Protein AF-A0A9E4F7A6-F1 (afdb_monomer)

Sequence (172 aa):
MARLGEVEEEFTRRSLTIAVLGPNLENLDDTGTLKRYQIRDALLDMGHRAFFPEHHIDSTAPDWIGQEQDLLRDDTVDLVIILHTENSWGAFGEISNFVSILDIQMKTAVLFPIEHYKPTQGMTGNIVQGYFVRMPYTYEQMEICQLVSECTQWAQQRQIGIWPELPPHFRF

Solvent-accessible surface area (backbone atoms only — not comparable to full-atom values): 10101 Å² total; per-residue (Å²): 133,84,52,74,66,59,54,51,58,58,69,72,62,76,60,45,31,31,40,47,48,42,46,64,72,88,44,68,90,37,71,53,25,53,45,53,52,51,48,40,51,53,38,44,77,73,56,29,46,57,47,51,63,74,81,80,47,59,82,84,45,99,55,33,69,58,54,50,52,53,58,54,55,34,86,72,46,51,34,34,41,35,44,49,51,99,85,30,65,65,37,52,53,50,46,61,60,48,65,70,39,66,76,39,25,58,31,29,34,40,38,33,50,46,91,73,66,55,93,82,71,76,83,66,86,81,74,86,74,100,30,70,48,50,38,69,36,51,75,70,49,59,71,69,44,57,66,55,60,55,51,52,53,53,43,56,39,44,77,73,74,39,80,73,77,70,56,77,87,45,69,126

Nearest PDB structures (foldseek):
  2f64-assembly1_B  TM=5.858E-01  e=3.111E-03  Trypanosoma brucei
  8gju-assembly2_H  TM=4.322E-01  e=8.894E-02  Homo sapiens
  7ce1-assembly1_B  TM=3.926E-01  e=4.492E-02  Agrobacterium tumefaciens A6
  8e98-assembly1_A  TM=4.112E-01  e=5.060E-01  Homo sapiens
  7yfh-assembly1_A  TM=3.712E-01  e=1.284E+00  Rattus norvegicus

Structure (mmCIF, N/CA/C/O backbone):
data_AF-A0A9E4F7A6-F1
#
_entry.id   AF-A0A9E4F7A6-F1
#
loop_
_atom_site.group_PDB
_atom_site.id
_atom_site.type_symbol
_atom_site.label_atom_id
_atom_site.label_alt_id
_atom_site.label_comp_id
_atom_site.label_asym_id
_atom_site.label_entity_id
_atom_site.label_seq_id
_atom_site.pdbx_PDB_ins_code
_atom_site.Cartn_x
_atom_site.Cartn_y
_atom_site.Cartn_z
_atom_site.occupancy
_atom_site.B_iso_or_equiv
_atom_site.auth_seq_id
_atom_site.auth_comp_id
_atom_site.auth_asym_id
_atom_site.auth_atom_id
_atom_site.pdbx_PDB_model_num
ATOM 1 N N . MET A 1 1 ? -20.780 1.141 31.947 1.00 42.66 1 MET A N 1
ATOM 2 C CA . MET A 1 1 ? -19.306 1.175 32.008 1.00 42.66 1 MET A CA 1
ATOM 3 C C . MET A 1 1 ? -18.817 -0.055 31.271 1.00 42.66 1 MET A C 1
ATOM 5 O O . MET A 1 1 ? -18.858 -1.130 31.855 1.00 42.66 1 MET A O 1
ATOM 9 N N . ALA A 1 2 ? -18.489 0.086 29.984 1.00 43.47 2 ALA A N 1
ATOM 10 C CA . ALA A 1 2 ? -17.833 -0.988 29.241 1.00 43.47 2 ALA A CA 1
ATOM 11 C C . ALA A 1 2 ? -16.474 -1.260 29.900 1.00 43.47 2 ALA A C 1
ATOM 13 O O . ALA A 1 2 ? -15.803 -0.319 30.342 1.00 43.47 2 ALA A O 1
ATOM 14 N N . ARG A 1 3 ? -16.123 -2.535 30.078 1.00 50.59 3 ARG A N 1
ATOM 15 C CA . ARG A 1 3 ? -14.848 -2.912 30.706 1.00 50.59 3 ARG A CA 1
ATOM 16 C C . ARG A 1 3 ? -13.726 -2.588 29.720 1.00 50.59 3 ARG A C 1
ATOM 18 O O . ARG A 1 3 ? -13.903 -2.785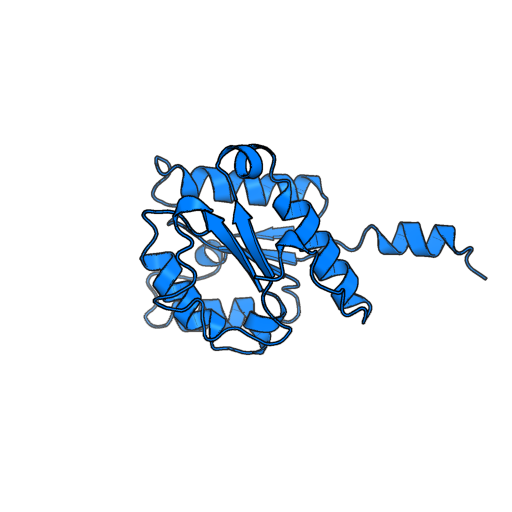 28.527 1.00 50.59 3 ARG A O 1
ATOM 25 N N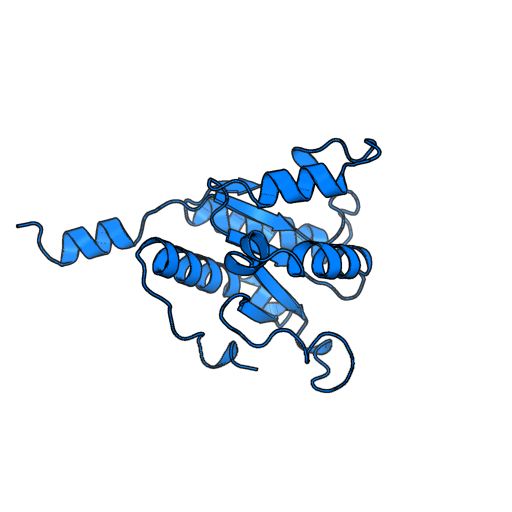 . LEU A 1 4 ? -12.573 -2.132 30.211 1.00 47.19 4 LEU A N 1
ATOM 26 C CA . LEU A 1 4 ? -11.394 -1.803 29.389 1.00 47.19 4 LEU A CA 1
ATOM 27 C C . LE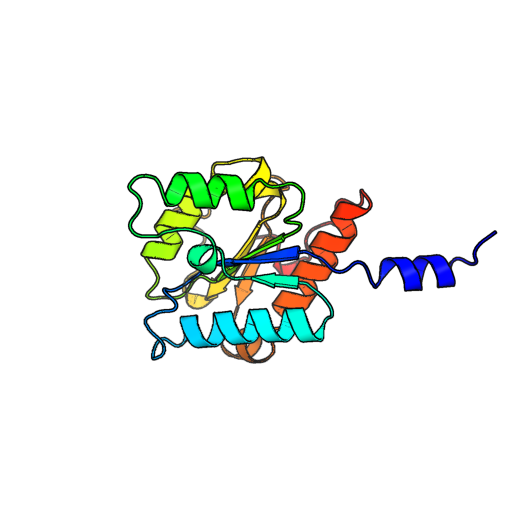U A 1 4 ? -11.042 -2.878 28.334 1.00 47.19 4 LEU A C 1
ATOM 29 O O . LEU A 1 4 ? -10.583 -2.520 27.259 1.00 47.19 4 LEU A O 1
ATOM 33 N N . GLY A 1 5 ? -11.337 -4.158 28.596 1.00 44.75 5 GLY A N 1
ATOM 34 C CA . GLY A 1 5 ? -11.139 -5.249 27.631 1.00 44.75 5 GLY A CA 1
ATOM 35 C C . GLY A 1 5 ? -12.125 -5.291 26.451 1.00 44.75 5 GLY A C 1
ATOM 36 O O . GLY A 1 5 ? -11.743 -5.724 25.374 1.00 44.75 5 GLY A O 1
ATOM 37 N N . GLU A 1 6 ? -13.364 -4.806 26.604 1.00 42.44 6 GLU A N 1
ATOM 38 C CA . GLU A 1 6 ? -14.330 -4.701 25.487 1.00 42.44 6 GLU A CA 1
ATOM 39 C C . GLU A 1 6 ? -13.933 -3.568 24.538 1.00 42.44 6 GLU A C 1
ATOM 41 O O . GLU A 1 6 ? -14.079 -3.668 23.325 1.00 42.44 6 GLU A O 1
ATOM 46 N N . VAL A 1 7 ? -13.367 -2.508 25.111 1.00 46.94 7 VAL A N 1
ATOM 47 C CA . VAL A 1 7 ? -12.814 -1.381 24.374 1.00 46.94 7 VAL A CA 1
ATOM 48 C C . VAL A 1 7 ? -11.557 -1.822 23.607 1.00 46.94 7 VAL A C 1
ATOM 50 O O . VAL A 1 7 ? -11.444 -1.487 22.437 1.00 46.94 7 VAL A O 1
ATOM 53 N N . GLU A 1 8 ? -10.668 -2.641 24.188 1.00 42.28 8 GLU A N 1
ATOM 54 C CA . GLU A 1 8 ? -9.522 -3.251 23.477 1.00 42.28 8 GLU A CA 1
ATOM 55 C C . GLU A 1 8 ? -9.933 -4.230 22.356 1.00 42.28 8 GLU A C 1
ATOM 57 O O . GLU A 1 8 ? -9.361 -4.184 21.266 1.00 42.28 8 GLU A O 1
ATOM 62 N N . GLU A 1 9 ? -10.950 -5.078 22.553 1.00 41.69 9 GLU A N 1
ATOM 63 C CA . GLU A 1 9 ? -11.454 -5.975 21.493 1.00 41.69 9 GLU A CA 1
ATOM 64 C C . GLU A 1 9 ? -12.139 -5.216 20.342 1.00 41.69 9 GLU A C 1
ATOM 66 O O . GLU A 1 9 ? -11.976 -5.584 19.175 1.00 41.69 9 GLU A O 1
ATOM 71 N N . GLU A 1 10 ? -12.851 -4.127 20.638 1.00 41.22 10 GLU A N 1
ATOM 72 C CA . GLU A 1 10 ? -13.437 -3.231 19.634 1.00 41.22 10 GLU A CA 1
ATOM 73 C C . GLU A 1 10 ? -12.358 -2.359 18.950 1.00 41.22 10 GLU A C 1
ATOM 75 O O . GLU A 1 10 ? -12.439 -2.098 17.745 1.00 41.22 10 GLU A O 1
ATOM 80 N N . PHE A 1 11 ? -11.281 -2.010 19.671 1.00 46.75 11 PHE A N 1
ATOM 81 C CA . PHE A 1 11 ? -10.078 -1.338 19.153 1.00 46.75 11 PHE A CA 1
ATOM 82 C C . PHE A 1 11 ? -9.296 -2.195 18.143 1.00 46.75 11 PHE A C 1
ATOM 84 O O . PHE A 1 11 ? -8.622 -1.639 17.278 1.00 46.75 11 PHE A O 1
ATOM 91 N N . THR A 1 12 ? -9.403 -3.527 18.208 1.00 49.91 12 THR A N 1
ATOM 92 C CA . THR A 1 12 ? -8.604 -4.457 17.382 1.00 49.91 12 THR A CA 1
ATOM 93 C C . THR A 1 12 ? -9.250 -4.774 16.017 1.00 49.91 12 THR A C 1
ATOM 95 O O . THR A 1 12 ? -8.637 -5.429 15.178 1.00 49.91 12 THR A O 1
ATOM 98 N N . ARG A 1 13 ? -10.486 -4.327 15.738 1.00 54.19 13 ARG A N 1
ATOM 99 C CA . ARG A 1 13 ? -11.286 -4.837 14.599 1.00 54.19 13 ARG A CA 1
ATOM 100 C C . ARG A 1 13 ? -11.926 -3.793 13.687 1.00 54.19 13 ARG A C 1
ATOM 102 O O . ARG A 1 13 ? -12.858 -4.119 12.949 1.00 54.19 13 ARG A O 1
ATOM 109 N N . ARG A 1 14 ? -11.438 -2.551 13.653 1.00 69.56 14 ARG A N 1
ATOM 110 C CA . ARG A 1 14 ? -11.829 -1.674 12.539 1.00 69.56 14 ARG A CA 1
ATOM 111 C C . ARG A 1 14 ? -11.164 -2.161 11.256 1.00 69.56 14 ARG A C 1
ATOM 113 O O . ARG A 1 14 ? -9.942 -2.112 11.113 1.00 69.56 14 ARG A O 1
ATOM 120 N N . SER A 1 15 ? -11.996 -2.671 10.348 1.00 85.75 15 SER A N 1
ATOM 121 C CA . SER A 1 15 ? -11.617 -2.922 8.960 1.00 85.75 15 SER A CA 1
ATOM 122 C C . SER A 1 15 ? -11.192 -1.598 8.342 1.00 85.75 15 SER A C 1
ATOM 124 O O . SER A 1 15 ? -12.004 -0.680 8.266 1.00 85.75 15 SER A O 1
ATOM 126 N N . LEU A 1 16 ? -9.950 -1.528 7.879 1.00 90.06 16 LEU A N 1
ATOM 127 C CA . LEU A 1 16 ? -9.454 -0.424 7.071 1.00 90.06 16 LEU A CA 1
ATOM 128 C C . LEU A 1 16 ? -9.851 -0.641 5.608 1.00 90.06 16 LEU A C 1
ATOM 130 O O . LEU A 1 16 ? -9.992 -1.789 5.175 1.00 90.06 16 LEU A O 1
ATOM 134 N N . THR A 1 17 ? -9.980 0.434 4.842 1.00 92.44 17 THR A N 1
ATOM 135 C CA . THR A 1 17 ? -9.968 0.391 3.377 1.00 92.44 17 THR A CA 1
ATOM 136 C C . THR A 1 17 ? -8.599 0.827 2.880 1.00 92.44 17 THR A C 1
ATOM 138 O O . THR A 1 17 ? -8.139 1.928 3.179 1.00 92.44 17 THR A O 1
ATOM 141 N N . ILE A 1 18 ? -7.937 -0.057 2.139 1.00 92.81 18 ILE A N 1
ATOM 142 C CA . ILE A 1 18 ? -6.514 0.044 1.845 1.00 92.81 18 ILE A CA 1
ATOM 143 C C . ILE A 1 18 ? -6.291 -0.000 0.337 1.00 92.81 18 ILE A C 1
ATOM 145 O O . ILE A 1 18 ? -6.651 -0.974 -0.328 1.00 92.81 18 ILE A O 1
ATOM 149 N N . ALA A 1 19 ? -5.659 1.043 -0.190 1.00 91.62 19 ALA A N 1
ATOM 150 C CA . ALA A 1 19 ? -5.166 1.061 -1.558 1.00 91.62 19 ALA A CA 1
ATOM 151 C C . ALA A 1 19 ? -3.768 0.433 -1.607 1.00 91.62 19 ALA A C 1
ATOM 153 O O . ALA A 1 19 ? -2.901 0.788 -0.808 1.00 91.62 19 ALA A O 1
ATOM 154 N N . VAL A 1 20 ? -3.533 -0.484 -2.545 1.00 90.81 20 VAL A N 1
ATOM 155 C CA . VAL A 1 20 ? -2.227 -1.122 -2.752 1.00 90.81 20 VAL A CA 1
ATOM 156 C C . VAL A 1 20 ? -1.679 -0.696 -4.111 1.00 90.81 20 VAL A C 1
ATOM 158 O O . VAL A 1 20 ? -2.235 -1.072 -5.137 1.00 90.81 20 VAL A O 1
ATOM 161 N N . LEU A 1 21 ? -0.575 0.048 -4.133 1.00 86.69 21 LEU A N 1
ATOM 162 C CA . LEU A 1 21 ? 0.114 0.514 -5.343 1.00 86.69 21 LEU A CA 1
ATOM 163 C C . LEU A 1 21 ? 1.462 -0.195 -5.515 1.00 86.69 21 LEU A C 1
ATOM 165 O O . LEU A 1 21 ? 2.002 -0.770 -4.566 1.00 86.69 21 LEU A O 1
ATOM 169 N N . GLY A 1 22 ? 2.021 -0.148 -6.724 1.00 81.50 22 GLY A N 1
ATOM 170 C CA . GLY A 1 22 ? 3.339 -0.699 -7.026 1.00 81.50 22 GLY A CA 1
ATOM 171 C C . GLY A 1 22 ? 3.494 -1.101 -8.499 1.00 81.50 22 GLY A C 1
ATOM 172 O O . GLY A 1 22 ? 2.855 -0.509 -9.360 1.00 81.50 22 GLY A O 1
ATOM 173 N N . PRO A 1 23 ? 4.332 -2.108 -8.814 1.00 76.44 23 PRO A N 1
ATOM 174 C CA . PRO A 1 23 ? 4.599 -2.542 -10.190 1.00 76.44 23 PRO A CA 1
ATOM 175 C C . PRO A 1 23 ? 3.341 -2.916 -10.981 1.00 76.44 23 PRO A C 1
ATOM 177 O O . PRO A 1 23 ? 2.383 -3.424 -10.399 1.00 76.44 23 PRO A O 1
ATOM 180 N N . ASN A 1 24 ? 3.367 -2.695 -12.302 1.00 74.06 24 ASN A N 1
ATOM 181 C CA . ASN A 1 24 ? 2.230 -2.923 -13.201 1.00 74.06 24 ASN A CA 1
ATOM 182 C C . ASN A 1 24 ? 1.683 -4.360 -13.087 1.00 74.06 24 ASN A C 1
ATOM 184 O O . ASN A 1 24 ? 2.401 -5.323 -13.361 1.00 74.06 24 ASN A O 1
ATOM 188 N N . LEU A 1 25 ? 0.388 -4.481 -12.769 1.00 73.75 25 LEU A N 1
ATOM 189 C CA . LEU A 1 25 ? -0.319 -5.756 -12.611 1.00 73.75 25 LEU A CA 1
ATOM 190 C C . LEU A 1 25 ? -0.369 -6.611 -13.883 1.00 73.75 25 LEU A C 1
ATOM 192 O O . LEU A 1 25 ? -0.547 -7.824 -13.785 1.00 73.75 25 LEU A O 1
ATOM 196 N N . GLU A 1 26 ? -0.215 -6.010 -15.063 1.00 74.19 26 GLU A N 1
ATOM 197 C CA . GLU A 1 26 ? -0.211 -6.727 -16.342 1.00 74.19 26 GLU A CA 1
ATOM 198 C C . GLU A 1 26 ? 1.050 -7.580 -16.535 1.00 74.19 26 GLU A C 1
ATOM 200 O O . GLU A 1 26 ? 1.041 -8.536 -17.312 1.00 74.19 26 GLU A O 1
ATOM 205 N N . ASN A 1 27 ? 2.132 -7.277 -15.810 1.00 73.19 27 ASN A N 1
ATOM 206 C CA . ASN A 1 27 ? 3.358 -8.062 -15.843 1.00 73.19 27 ASN A CA 1
ATOM 207 C C . ASN A 1 27 ? 3.363 -9.092 -14.704 1.00 73.19 27 ASN A C 1
ATOM 209 O O . ASN A 1 27 ? 3.974 -8.883 -13.657 1.00 73.19 27 ASN A O 1
ATOM 213 N N . LEU A 1 28 ? 2.642 -10.200 -14.900 1.00 64.69 28 LEU A N 1
ATOM 214 C CA . LEU A 1 28 ? 2.476 -11.258 -13.891 1.00 64.69 28 LEU A CA 1
ATOM 215 C C . LEU A 1 28 ? 3.762 -12.047 -13.593 1.00 64.69 28 LEU A C 1
ATOM 217 O O . LEU A 1 28 ? 3.853 -12.669 -12.536 1.00 64.69 28 LEU A O 1
ATOM 221 N N . ASP A 1 29 ? 4.747 -11.999 -14.493 1.00 65.56 29 ASP A N 1
ATOM 222 C CA . ASP A 1 29 ? 6.060 -12.630 -14.304 1.00 65.56 29 ASP A CA 1
ATOM 223 C C . ASP A 1 29 ? 7.004 -11.770 -13.440 1.00 65.56 29 ASP A C 1
ATOM 225 O O . ASP A 1 29 ? 8.107 -12.197 -13.094 1.00 65.56 29 ASP A O 1
ATOM 229 N N . ASP A 1 30 ? 6.582 -10.556 -13.072 1.00 74.94 30 ASP A N 1
ATOM 230 C CA . ASP A 1 30 ? 7.324 -9.689 -12.168 1.00 74.94 30 ASP A CA 1
ATOM 231 C C . ASP A 1 30 ? 7.105 -10.101 -10.705 1.00 74.94 30 ASP A C 1
ATOM 233 O O . ASP A 1 30 ? 5.981 -10.145 -10.191 1.00 74.94 30 ASP A O 1
ATOM 237 N N . THR A 1 31 ? 8.207 -10.349 -9.993 1.00 76.69 31 THR A N 1
ATOM 238 C CA . THR A 1 31 ? 8.203 -10.656 -8.555 1.00 76.69 31 THR A CA 1
ATOM 239 C C . THR A 1 31 ? 7.447 -9.592 -7.755 1.00 76.69 31 THR A C 1
ATOM 241 O O . THR A 1 31 ? 6.782 -9.913 -6.773 1.00 76.69 31 THR A O 1
ATOM 244 N N . GLY A 1 32 ? 7.500 -8.328 -8.177 1.00 76.81 32 GLY A N 1
ATOM 245 C CA . GLY A 1 32 ? 6.779 -7.232 -7.547 1.00 76.81 32 GLY A CA 1
ATOM 246 C C . GLY A 1 32 ? 5.262 -7.330 -7.675 1.00 76.81 32 GLY A C 1
ATOM 247 O O . GLY A 1 32 ? 4.553 -7.132 -6.687 1.00 76.81 32 GLY A O 1
ATOM 248 N N . THR A 1 33 ? 4.756 -7.707 -8.848 1.00 81.94 33 THR A N 1
ATOM 249 C CA . THR A 1 33 ? 3.325 -7.959 -9.076 1.00 81.94 33 THR A CA 1
ATOM 250 C C . THR A 1 33 ? 2.802 -9.071 -8.173 1.00 81.94 33 THR A C 1
ATOM 252 O O . THR A 1 33 ? 1.814 -8.877 -7.460 1.00 81.94 33 THR A O 1
ATOM 255 N N . LEU A 1 34 ? 3.498 -10.213 -8.118 1.00 82.50 34 LEU A N 1
ATOM 256 C CA . LEU A 1 34 ? 3.141 -11.319 -7.220 1.00 82.50 34 LEU A CA 1
ATOM 257 C C . LEU A 1 34 ? 3.090 -10.863 -5.756 1.00 82.50 34 LEU A C 1
ATOM 259 O O . LEU A 1 34 ? 2.182 -11.233 -5.010 1.00 82.50 34 LEU A O 1
ATOM 263 N N . LYS A 1 35 ? 4.029 -10.004 -5.352 1.00 82.06 35 LYS A N 1
ATOM 264 C CA . LYS A 1 35 ? 4.079 -9.446 -4.000 1.00 82.06 35 LYS A CA 1
ATOM 265 C C . LYS A 1 35 ? 2.927 -8.490 -3.695 1.00 82.06 35 LYS A C 1
ATOM 267 O O . LYS A 1 35 ? 2.401 -8.541 -2.586 1.00 82.06 35 LYS A O 1
ATOM 272 N N . ARG A 1 36 ? 2.472 -7.673 -4.653 1.00 86.62 36 ARG A N 1
ATOM 273 C CA . ARG A 1 36 ? 1.261 -6.843 -4.477 1.00 86.62 36 ARG A CA 1
ATOM 274 C C . ARG A 1 36 ? 0.027 -7.699 -4.200 1.00 86.62 36 ARG A C 1
ATOM 276 O O . ARG A 1 36 ? -0.749 -7.369 -3.305 1.00 86.62 36 ARG A O 1
ATOM 283 N N . TYR A 1 37 ? -0.131 -8.808 -4.925 1.00 87.44 37 TYR A N 1
ATOM 284 C CA . TYR A 1 37 ? -1.215 -9.761 -4.681 1.00 87.44 37 TYR A CA 1
ATOM 285 C C . TYR A 1 37 ? -1.113 -10.407 -3.294 1.00 87.44 37 TYR A C 1
ATOM 287 O O . TYR A 1 37 ? -2.108 -10.430 -2.576 1.00 87.44 37 TYR A O 1
ATOM 295 N N . GLN A 1 38 ? 0.083 -10.830 -2.873 1.00 87.19 38 GLN A N 1
ATOM 296 C CA . GLN A 1 38 ? 0.306 -11.370 -1.523 1.00 87.19 38 GLN A CA 1
ATOM 297 C C . GLN A 1 38 ? -0.042 -10.360 -0.419 1.00 87.19 38 GLN A C 1
ATOM 299 O O . GLN A 1 38 ? -0.703 -10.728 0.548 1.00 87.19 38 GLN A O 1
ATOM 304 N N . ILE A 1 39 ? 0.335 -9.085 -0.579 1.00 88.38 39 ILE A N 1
ATOM 305 C CA . ILE A 1 39 ? -0.040 -8.014 0.358 1.00 88.38 39 ILE A CA 1
ATOM 306 C C . ILE A 1 39 ? -1.560 -7.871 0.428 1.00 88.38 39 ILE A C 1
ATOM 308 O O . ILE A 1 39 ? -2.120 -7.843 1.522 1.00 88.38 39 ILE A O 1
ATOM 312 N N . ARG A 1 40 ? -2.235 -7.781 -0.725 1.00 91.19 40 ARG A N 1
ATOM 313 C CA . ARG A 1 40 ? -3.697 -7.671 -0.775 1.00 91.19 40 ARG A CA 1
ATOM 314 C C . ARG A 1 40 ? -4.351 -8.844 -0.048 1.00 91.19 40 ARG A C 1
ATOM 316 O O . ARG A 1 40 ? -5.242 -8.623 0.762 1.00 91.19 40 ARG A O 1
ATOM 323 N N . ASP A 1 41 ? -3.912 -10.065 -0.325 1.00 90.19 41 ASP A N 1
ATOM 324 C CA . ASP A 1 41 ? -4.508 -11.266 0.259 1.00 90.19 41 ASP A CA 1
ATOM 325 C C . ASP A 1 41 ? -4.275 -11.321 1.774 1.00 90.19 41 ASP A C 1
ATOM 327 O O . ASP A 1 41 ? -5.221 -11.552 2.522 1.00 90.19 41 ASP A O 1
ATOM 331 N N . ALA A 1 42 ? -3.077 -10.959 2.243 1.00 89.25 42 ALA A N 1
ATOM 332 C CA . ALA A 1 42 ? -2.799 -10.818 3.670 1.00 89.25 42 ALA A CA 1
ATOM 333 C C . ALA A 1 42 ? -3.722 -9.782 4.339 1.00 89.25 42 ALA A C 1
ATOM 335 O O . ALA A 1 42 ? -4.252 -10.030 5.418 1.00 89.25 42 ALA A O 1
ATOM 336 N N . LEU A 1 43 ? -3.974 -8.637 3.697 1.00 90.94 43 LEU A N 1
ATOM 337 C CA . LEU A 1 43 ? -4.904 -7.626 4.213 1.00 90.94 43 LEU A CA 1
ATOM 338 C C . LEU A 1 43 ? -6.345 -8.145 4.308 1.00 90.94 43 LEU A C 1
ATOM 340 O O . LEU A 1 43 ? -7.042 -7.838 5.278 1.00 90.94 43 LEU A O 1
ATOM 344 N N . LEU A 1 44 ? -6.789 -8.927 3.322 1.00 90.06 44 LEU A N 1
ATOM 345 C CA . LEU A 1 44 ? -8.109 -9.559 3.335 1.00 90.06 44 LEU A CA 1
ATOM 346 C C . LEU A 1 44 ? -8.213 -10.598 4.462 1.00 90.06 44 LEU A C 1
ATOM 348 O O . LEU A 1 44 ? -9.210 -10.601 5.186 1.00 90.06 44 LEU A O 1
ATOM 352 N N . ASP A 1 45 ? -7.174 -11.411 4.669 1.00 89.38 45 ASP A N 1
ATOM 353 C CA . ASP A 1 45 ? -7.096 -12.390 5.764 1.00 89.38 45 ASP A CA 1
ATOM 354 C C . ASP A 1 45 ? -7.119 -11.717 7.147 1.00 89.38 45 ASP A C 1
ATOM 356 O O . ASP A 1 45 ? -7.686 -12.250 8.104 1.00 89.38 45 ASP A O 1
ATOM 360 N N . MET A 1 46 ? -6.568 -10.504 7.250 1.00 87.12 46 MET A N 1
ATOM 361 C CA . MET A 1 46 ? -6.639 -9.657 8.447 1.00 87.12 46 MET A CA 1
ATOM 362 C C . MET A 1 46 ? -8.010 -8.977 8.641 1.00 87.12 46 MET A C 1
ATOM 364 O O . MET A 1 46 ? -8.229 -8.308 9.653 1.00 87.12 46 MET A O 1
ATOM 368 N N . GLY A 1 47 ? -8.951 -9.147 7.707 1.00 89.25 47 GLY A N 1
ATOM 369 C CA . GLY A 1 47 ? -10.297 -8.575 7.778 1.00 89.25 47 GLY A CA 1
ATOM 370 C C . GLY A 1 47 ? -10.387 -7.116 7.325 1.00 89.25 47 GLY A C 1
ATOM 371 O O . GLY A 1 47 ? -11.314 -6.411 7.728 1.00 89.25 47 GLY A O 1
ATOM 372 N N . HIS A 1 48 ? -9.436 -6.647 6.517 1.00 91.06 48 HIS A N 1
ATOM 373 C CA . HIS A 1 48 ? -9.476 -5.332 5.881 1.00 91.06 48 HIS A CA 1
ATOM 374 C C . HIS A 1 48 ? -10.066 -5.413 4.469 1.00 91.06 48 HIS A C 1
ATOM 376 O O . HIS A 1 48 ? -10.214 -6.484 3.885 1.00 91.06 48 HIS A O 1
ATOM 382 N N . ARG A 1 49 ? -10.396 -4.258 3.891 1.00 93.19 49 ARG A N 1
ATOM 383 C CA . ARG A 1 49 ? -10.690 -4.120 2.463 1.00 93.19 49 ARG A CA 1
ATOM 384 C C . ARG A 1 49 ? -9.413 -3.681 1.769 1.00 93.19 49 ARG A C 1
ATOM 386 O O . ARG A 1 49 ? -8.832 -2.678 2.165 1.00 93.19 49 ARG A O 1
ATOM 393 N N . ALA A 1 50 ? -8.995 -4.399 0.736 1.00 93.31 50 ALA A N 1
ATOM 394 C CA . ALA A 1 50 ? -7.809 -4.060 -0.040 1.00 93.31 50 ALA A CA 1
ATOM 395 C C . ALA A 1 50 ? -8.139 -4.039 -1.533 1.00 93.31 50 ALA A C 1
ATOM 397 O O . ALA A 1 50 ? -8.804 -4.950 -2.031 1.00 93.31 50 ALA A O 1
ATOM 398 N N . PHE A 1 51 ? -7.683 -3.009 -2.242 1.00 92.38 51 PHE A N 1
ATOM 399 C CA . PHE A 1 51 ? -7.937 -2.842 -3.671 1.00 92.38 51 PHE A CA 1
ATOM 400 C C . PHE A 1 51 ? -6.728 -2.249 -4.402 1.00 92.38 51 PHE A C 1
ATOM 402 O O . PHE A 1 51 ? -5.833 -1.666 -3.789 1.00 92.38 51 PHE A O 1
ATOM 409 N N . PHE A 1 52 ? -6.718 -2.410 -5.723 1.00 91.50 52 PHE A N 1
ATOM 410 C CA . PHE A 1 52 ? -5.722 -1.826 -6.618 1.00 91.50 52 PHE A CA 1
ATOM 411 C C . PHE A 1 52 ? -6.357 -0.625 -7.331 1.00 91.50 52 PHE A C 1
ATOM 413 O O . PHE A 1 52 ? -7.357 -0.836 -8.025 1.00 91.50 52 PHE A O 1
ATOM 420 N N . PRO A 1 53 ? -5.866 0.615 -7.144 1.00 86.62 53 PRO A N 1
ATOM 421 C CA . PRO A 1 53 ? -6.471 1.810 -7.739 1.00 86.62 53 PRO A CA 1
ATOM 422 C C . PRO A 1 53 ? -6.669 1.719 -9.254 1.00 86.62 53 PRO A C 1
ATOM 424 O O . PRO A 1 53 ? -7.723 2.109 -9.751 1.00 86.62 53 PRO A O 1
ATOM 427 N N . GLU A 1 54 ? -5.724 1.106 -9.971 1.00 82.88 54 GLU A N 1
ATOM 428 C CA . GLU A 1 54 ? -5.766 0.926 -11.426 1.00 82.88 54 GLU A CA 1
ATOM 429 C C . GLU A 1 54 ? -6.966 0.100 -11.924 1.00 82.88 54 GLU A C 1
ATOM 431 O O . GLU A 1 54 ? -7.333 0.189 -13.089 1.00 82.88 54 GLU A O 1
ATOM 436 N N . HIS A 1 55 ? -7.617 -0.685 -11.059 1.00 87.19 55 HIS A N 1
ATOM 437 C CA . HIS A 1 55 ? -8.841 -1.415 -11.411 1.00 87.19 55 HIS A CA 1
ATOM 438 C C . HIS A 1 55 ? -10.104 -0.541 -11.371 1.00 87.19 55 HIS A C 1
ATOM 440 O O . HIS A 1 55 ? -11.167 -0.976 -11.817 1.00 87.19 55 HIS A O 1
ATOM 446 N N . HIS A 1 56 ? -10.011 0.662 -10.804 1.00 82.56 56 HIS A N 1
ATOM 447 C CA . HIS A 1 56 ? -11.132 1.583 -10.600 1.00 82.56 56 HIS A CA 1
ATOM 448 C C . HIS A 1 56 ? -11.050 2.836 -11.476 1.00 82.56 56 HIS A C 1
ATOM 450 O O . HIS A 1 56 ? -11.984 3.637 -11.479 1.00 82.56 56 HIS A O 1
ATOM 456 N N . ILE A 1 57 ? -9.958 2.990 -12.221 1.00 83.06 57 ILE A N 1
ATOM 457 C CA . ILE A 1 57 ? -9.699 4.112 -13.120 1.00 83.06 57 ILE A CA 1
ATOM 458 C C . ILE A 1 57 ? -9.478 3.585 -14.535 1.00 83.06 57 ILE A C 1
ATOM 460 O O . ILE A 1 57 ? -8.944 2.497 -14.740 1.00 83.06 57 ILE A O 1
ATOM 464 N N . ASP A 1 58 ? -9.888 4.365 -15.528 1.00 80.19 58 ASP A N 1
ATOM 465 C CA . ASP A 1 58 ? -9.566 4.068 -16.920 1.00 80.19 58 ASP A CA 1
ATOM 466 C C . ASP A 1 58 ? -8.156 4.587 -17.220 1.00 80.19 58 ASP A C 1
ATOM 468 O O . ASP A 1 58 ? -7.954 5.787 -17.407 1.00 80.19 58 ASP A O 1
ATOM 472 N N . SER A 1 59 ? -7.175 3.684 -17.273 1.00 74.38 59 SER A N 1
ATOM 473 C CA . SER A 1 59 ? -5.775 4.023 -17.565 1.00 74.38 59 SER A CA 1
ATOM 474 C C . SER A 1 59 ? -5.557 4.575 -18.981 1.00 74.38 59 SER A C 1
ATOM 476 O O . SER A 1 59 ? -4.489 5.112 -19.277 1.00 74.38 59 SER A O 1
ATOM 478 N N . THR A 1 60 ? -6.563 4.492 -19.861 1.00 79.62 60 THR A N 1
ATOM 479 C CA . THR A 1 60 ? -6.539 5.110 -21.195 1.00 79.62 60 THR A CA 1
ATOM 480 C C . THR A 1 60 ? -7.058 6.551 -21.196 1.00 79.62 60 THR A C 1
ATOM 482 O O . THR A 1 60 ? -6.883 7.271 -22.185 1.00 79.62 60 THR A O 1
ATOM 485 N N . ALA A 1 61 ? -7.656 7.008 -20.090 1.00 81.56 61 ALA A N 1
ATOM 486 C CA . ALA A 1 61 ? -8.133 8.373 -19.953 1.00 81.56 61 ALA A CA 1
ATOM 487 C C . ALA A 1 61 ? -6.953 9.364 -19.853 1.00 81.56 61 ALA A C 1
ATOM 489 O O . ALA A 1 61 ? -5.990 9.106 -19.132 1.00 81.56 61 ALA A O 1
ATOM 490 N N . PRO A 1 62 ? -7.026 10.548 -20.493 1.00 80.19 62 PRO A N 1
ATOM 491 C CA . PRO A 1 62 ? -5.950 11.547 -20.446 1.00 80.19 62 PRO A CA 1
ATOM 492 C C . PRO A 1 62 ? -5.572 12.042 -19.040 1.00 80.19 62 PRO A C 1
ATOM 494 O O . PRO A 1 62 ? -4.477 12.567 -18.864 1.00 80.19 62 PRO A O 1
ATOM 497 N N . ASP A 1 63 ? -6.473 11.893 -18.065 1.00 84.44 63 ASP A N 1
ATOM 498 C CA . ASP A 1 63 ? -6.324 12.375 -16.686 1.00 84.44 63 ASP A CA 1
ATOM 499 C C . ASP A 1 63 ? -6.412 11.237 -15.652 1.00 84.44 63 ASP A C 1
ATOM 501 O O . ASP A 1 63 ? -6.895 11.415 -14.536 1.00 84.44 63 ASP A O 1
ATOM 505 N N . TRP A 1 64 ? -5.982 10.026 -16.022 1.00 81.88 64 TRP A N 1
ATOM 506 C CA . TRP A 1 64 ? -6.021 8.868 -15.120 1.00 81.88 64 TRP A CA 1
ATOM 507 C C . TRP A 1 64 ? -5.253 9.119 -13.808 1.00 81.88 64 TRP A C 1
ATOM 509 O O . TRP A 1 64 ? -5.703 8.695 -12.748 1.00 81.88 64 TRP A O 1
ATOM 519 N N . ILE A 1 65 ? -4.156 9.888 -13.858 1.00 80.75 65 ILE A N 1
ATOM 520 C CA . ILE A 1 65 ? -3.372 10.283 -12.675 1.00 80.75 65 ILE A CA 1
ATOM 521 C C . ILE A 1 65 ? -4.206 11.159 -11.730 1.00 80.75 65 ILE A C 1
ATOM 523 O O . ILE A 1 65 ? -4.150 10.975 -10.516 1.00 80.75 65 ILE A O 1
ATOM 527 N N . GLY A 1 66 ? -4.976 12.114 -12.263 1.00 83.06 66 GLY A N 1
ATOM 528 C CA . GLY A 1 66 ? -5.875 12.950 -11.464 1.00 83.06 66 GLY A CA 1
ATOM 529 C C . GLY A 1 66 ? -6.978 12.124 -10.802 1.00 83.06 66 GLY A C 1
ATOM 530 O O . GLY A 1 66 ? -7.225 12.266 -9.607 1.00 83.06 66 GLY A O 1
ATOM 531 N N . GLN A 1 67 ? -7.566 11.182 -11.545 1.00 84.12 67 GLN A N 1
ATOM 532 C CA . GLN A 1 67 ? -8.586 10.267 -11.018 1.00 84.12 67 GLN A CA 1
ATOM 533 C C . GLN A 1 67 ? -8.043 9.357 -9.912 1.00 84.12 67 GLN A C 1
ATOM 535 O O . GLN A 1 67 ? -8.722 9.130 -8.911 1.00 84.12 67 GLN A O 1
ATOM 540 N N . GLU A 1 68 ? -6.813 8.863 -10.060 1.00 85.38 68 GLU A N 1
ATOM 541 C CA . GLU A 1 68 ? -6.148 8.088 -9.016 1.00 85.38 68 GLU A CA 1
ATOM 542 C C . GLU A 1 68 ? -5.912 8.935 -7.760 1.00 85.38 68 GLU A C 1
ATOM 544 O O . GLU A 1 68 ? -6.217 8.496 -6.654 1.00 85.38 68 GLU A O 1
ATOM 549 N N . GLN A 1 69 ? -5.448 10.180 -7.909 1.00 85.06 69 GLN A N 1
ATOM 550 C CA . GLN A 1 69 ? -5.276 11.097 -6.777 1.00 85.06 69 GLN A CA 1
ATOM 551 C C . GLN A 1 69 ? -6.591 11.377 -6.050 1.00 85.06 69 GLN A C 1
ATOM 553 O O . GLN A 1 69 ? -6.604 11.401 -4.820 1.00 85.06 69 GLN A O 1
ATOM 558 N N . ASP A 1 70 ? -7.683 11.581 -6.782 1.00 87.50 70 ASP A N 1
ATOM 559 C CA . ASP A 1 70 ? -8.995 11.840 -6.192 1.00 87.50 70 ASP A CA 1
ATOM 560 C C . ASP A 1 70 ? -9.531 10.609 -5.448 1.00 87.50 70 ASP A C 1
ATOM 562 O O . ASP A 1 70 ? -10.019 10.741 -4.324 1.00 87.50 70 ASP A O 1
ATOM 566 N N . LEU A 1 71 ? -9.341 9.407 -6.002 1.00 87.88 71 LEU A N 1
ATOM 567 C CA . LEU A 1 71 ? -9.658 8.151 -5.320 1.00 87.88 71 LEU A CA 1
ATOM 568 C C . LEU A 1 71 ? -8.837 7.978 -4.036 1.00 87.88 71 LEU A C 1
ATOM 570 O O . LEU A 1 71 ? -9.373 7.591 -3.002 1.00 87.88 71 LEU A O 1
ATOM 574 N N . LEU A 1 72 ? -7.536 8.274 -4.082 1.00 88.00 72 LEU A N 1
ATOM 575 C CA . LEU A 1 72 ? -6.660 8.155 -2.917 1.00 88.00 72 LEU A CA 1
ATOM 576 C C . LEU A 1 72 ? -6.928 9.233 -1.866 1.00 88.00 72 LEU A C 1
ATOM 578 O O . LEU A 1 72 ? -6.667 8.989 -0.690 1.00 88.00 72 LEU A O 1
ATOM 582 N N . ARG A 1 73 ? -7.437 10.410 -2.249 1.00 85.81 73 ARG A N 1
ATOM 583 C CA . ARG A 1 73 ? -7.849 11.471 -1.316 1.00 85.81 73 ARG A CA 1
ATOM 584 C C . ARG A 1 73 ? -9.111 11.122 -0.551 1.00 85.81 73 ARG A C 1
ATOM 586 O O . ARG A 1 73 ? -9.211 11.555 0.590 1.00 85.81 73 ARG A O 1
ATOM 593 N N . ASP A 1 74 ? -10.003 10.333 -1.145 1.00 86.31 74 ASP A N 1
ATOM 594 C CA . ASP A 1 74 ? -11.278 9.944 -0.547 1.00 86.31 74 ASP A CA 1
ATOM 595 C C . ASP A 1 74 ? -11.111 9.522 0.925 1.00 86.31 74 ASP A C 1
ATOM 597 O O . ASP A 1 74 ? -10.238 8.715 1.269 1.00 86.31 74 ASP A O 1
ATOM 601 N N . ASP A 1 75 ? -11.935 10.102 1.800 1.00 82.62 75 ASP A N 1
ATOM 602 C CA . ASP A 1 75 ? -11.889 9.884 3.251 1.00 82.62 75 ASP A CA 1
ATOM 603 C C . ASP A 1 75 ? -12.206 8.433 3.644 1.00 82.62 75 ASP A C 1
ATOM 605 O O . ASP A 1 75 ? -11.949 8.025 4.775 1.00 82.62 75 ASP A O 1
ATOM 609 N N . THR A 1 76 ? -12.760 7.636 2.726 1.00 85.94 76 THR A N 1
ATOM 610 C CA . THR A 1 76 ? -12.968 6.200 2.923 1.00 85.94 76 THR A CA 1
ATOM 611 C C . THR A 1 76 ? -11.685 5.390 2.792 1.00 85.94 76 THR A C 1
ATOM 613 O O . THR A 1 76 ? -11.657 4.271 3.296 1.00 85.94 76 THR A O 1
ATOM 616 N N . VAL A 1 77 ? -10.636 5.921 2.146 1.00 89.31 77 VAL A N 1
ATOM 617 C CA . VAL A 1 77 ? -9.315 5.284 2.070 1.00 89.31 77 VAL A CA 1
ATOM 618 C C . VAL A 1 77 ? -8.526 5.636 3.324 1.00 89.31 77 VAL A C 1
ATOM 620 O O . VAL A 1 77 ? -8.106 6.780 3.510 1.00 89.31 77 VAL A O 1
ATOM 623 N N . ASP A 1 78 ? -8.286 4.629 4.158 1.00 87.88 78 ASP A N 1
ATOM 624 C CA . ASP A 1 78 ? -7.647 4.772 5.466 1.00 87.88 78 ASP A CA 1
ATOM 625 C C . ASP A 1 78 ? -6.121 4.657 5.404 1.00 87.88 78 ASP A C 1
ATOM 627 O O . ASP A 1 78 ? -5.408 5.216 6.239 1.00 87.88 78 ASP A O 1
ATOM 631 N N . LEU A 1 79 ? -5.619 3.891 4.434 1.00 88.19 79 LEU A N 1
ATOM 632 C CA . LEU A 1 79 ? -4.204 3.587 4.268 1.00 88.19 79 LEU A CA 1
ATOM 633 C C . LEU A 1 79 ? -3.890 3.351 2.789 1.00 88.19 79 LEU A C 1
ATOM 635 O O . LEU A 1 79 ? -4.648 2.723 2.053 1.00 88.19 79 LEU A O 1
ATOM 639 N N . VAL A 1 80 ? -2.727 3.822 2.371 1.00 88.19 80 VAL A N 1
ATOM 640 C CA . VAL A 1 80 ? -2.145 3.601 1.055 1.00 88.19 80 VAL A CA 1
ATOM 641 C C . VAL A 1 80 ? -0.834 2.861 1.269 1.00 88.19 80 VAL A C 1
ATOM 643 O O . VAL A 1 80 ? 0.064 3.380 1.926 1.00 88.19 80 VAL A O 1
ATOM 646 N N . ILE A 1 81 ? -0.712 1.645 0.747 1.00 88.12 81 ILE A N 1
ATOM 647 C CA . ILE A 1 81 ? 0.537 0.880 0.764 1.00 88.12 81 ILE A CA 1
ATOM 648 C C . ILE A 1 81 ? 1.143 0.943 -0.629 1.00 88.12 81 ILE A C 1
ATOM 650 O O . ILE A 1 81 ? 0.545 0.463 -1.587 1.00 88.12 81 ILE A O 1
ATOM 654 N N . ILE A 1 82 ? 2.344 1.502 -0.741 1.00 84.00 82 ILE A N 1
ATOM 655 C CA . ILE A 1 82 ? 3.095 1.552 -1.993 1.00 84.00 82 ILE A CA 1
ATOM 656 C C . ILE A 1 82 ? 4.247 0.558 -1.911 1.00 84.00 82 ILE A C 1
ATOM 658 O O . IL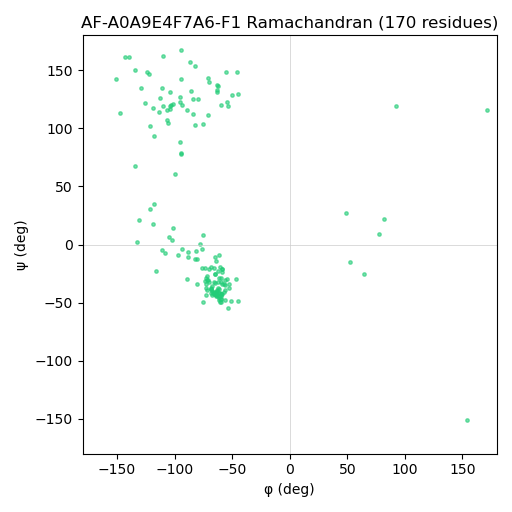E A 1 82 ? 5.159 0.726 -1.099 1.00 84.00 82 ILE A O 1
ATOM 662 N N . LEU A 1 83 ? 4.223 -0.464 -2.765 1.00 82.00 83 LEU A N 1
ATOM 663 C CA . LEU A 1 83 ? 5.335 -1.390 -2.932 1.00 82.00 83 LEU A CA 1
ATOM 664 C C . LEU A 1 83 ? 6.300 -0.869 -3.997 1.00 82.00 83 LEU A C 1
ATOM 666 O O . LEU A 1 83 ? 5.967 -0.801 -5.178 1.00 82.00 83 LEU A O 1
ATOM 670 N N . HIS A 1 84 ? 7.526 -0.566 -3.588 1.00 76.25 84 HIS A N 1
ATOM 671 C CA . HIS A 1 84 ? 8.630 -0.281 -4.490 1.00 76.25 84 HIS A CA 1
ATOM 672 C C . HIS A 1 84 ? 9.465 -1.542 -4.748 1.00 76.25 84 HIS A C 1
ATOM 674 O O . HIS A 1 84 ? 9.703 -2.345 -3.843 1.00 76.25 84 HIS A O 1
ATOM 680 N N . THR A 1 85 ? 9.931 -1.701 -5.986 1.00 70.31 85 THR A N 1
ATOM 681 C CA . THR A 1 85 ? 10.812 -2.790 -6.443 1.00 70.31 85 THR A CA 1
ATOM 682 C C . THR A 1 85 ? 11.886 -2.266 -7.393 1.00 70.31 85 THR A C 1
ATOM 684 O O . THR A 1 85 ? 11.716 -1.202 -7.997 1.00 70.31 85 THR A O 1
ATOM 687 N N . GLU A 1 86 ? 12.960 -3.039 -7.578 1.00 60.78 86 GLU A N 1
ATOM 688 C CA . GLU A 1 86 ? 14.153 -2.635 -8.336 1.00 60.78 86 GLU A CA 1
ATOM 689 C C . GLU A 1 86 ? 13.875 -2.161 -9.772 1.00 60.78 86 GLU A C 1
ATOM 691 O O . GLU A 1 86 ? 14.585 -1.304 -10.293 1.00 60.78 86 GLU A O 1
ATOM 696 N N . ASN A 1 87 ? 12.817 -2.683 -10.401 1.00 57.44 87 ASN A N 1
ATOM 697 C CA . ASN A 1 87 ? 12.471 -2.413 -11.798 1.00 57.44 87 ASN A CA 1
ATOM 698 C C . ASN A 1 87 ? 11.277 -1.456 -11.962 1.00 57.44 87 ASN A C 1
ATOM 700 O O . ASN A 1 87 ? 10.820 -1.210 -13.078 1.00 57.44 87 ASN A O 1
ATOM 704 N N . SER A 1 88 ? 10.773 -0.879 -10.867 1.00 56.06 88 SER A N 1
ATOM 705 C CA . SER A 1 88 ? 9.549 -0.066 -10.860 1.00 56.06 88 SER A CA 1
ATOM 706 C C . SER A 1 88 ? 9.819 1.442 -10.885 1.00 56.06 88 SER A C 1
ATOM 708 O O . SER A 1 88 ? 9.408 2.192 -10.001 1.00 56.06 88 SER A O 1
ATOM 710 N N . TRP A 1 89 ? 10.483 1.920 -11.942 1.00 49.31 89 TRP A N 1
ATOM 711 C CA . TRP A 1 89 ? 10.663 3.364 -12.175 1.00 49.31 89 TRP A CA 1
ATOM 712 C C . TRP A 1 89 ? 9.324 4.111 -12.310 1.00 49.31 89 TRP A C 1
ATOM 714 O O . TRP A 1 89 ? 9.236 5.273 -11.922 1.00 49.31 89 TRP A O 1
ATOM 724 N N . GLY A 1 90 ? 8.271 3.435 -12.791 1.00 51.28 90 GLY A N 1
ATOM 725 C CA . GLY A 1 90 ? 6.898 3.961 -12.799 1.00 51.28 90 GLY A CA 1
ATOM 726 C C . GLY A 1 90 ? 6.374 4.251 -11.390 1.00 51.28 90 GLY A C 1
ATOM 727 O O . GLY A 1 90 ? 5.944 5.371 -11.123 1.00 51.28 90 GLY A O 1
ATOM 728 N N . ALA A 1 91 ? 6.573 3.313 -10.455 1.00 51.53 91 ALA A N 1
ATOM 729 C CA . ALA A 1 91 ? 6.239 3.506 -9.045 1.00 51.53 91 ALA A CA 1
ATOM 730 C C . ALA A 1 91 ? 7.035 4.667 -8.420 1.00 51.53 91 ALA A C 1
ATOM 732 O O . ALA A 1 91 ? 6.540 5.335 -7.525 1.00 51.53 91 ALA A O 1
ATOM 733 N N . PHE A 1 92 ? 8.248 4.975 -8.899 1.00 52.97 92 PHE A N 1
ATOM 734 C CA . PHE A 1 92 ? 9.005 6.153 -8.450 1.00 52.97 92 PHE A CA 1
ATOM 735 C C . PHE A 1 92 ? 8.357 7.477 -8.898 1.00 52.97 92 PHE A C 1
ATOM 737 O O . PHE A 1 92 ? 8.326 8.442 -8.132 1.00 52.97 92 PHE A O 1
ATOM 744 N N . GLY A 1 93 ? 7.814 7.522 -10.119 1.00 55.44 93 GLY A N 1
ATOM 745 C CA . GLY A 1 93 ? 7.045 8.663 -10.627 1.00 55.44 93 GLY A CA 1
ATOM 746 C C . GLY A 1 93 ? 5.720 8.849 -9.885 1.00 55.44 93 GLY A C 1
ATOM 747 O O . GLY A 1 93 ? 5.397 9.961 -9.476 1.00 55.44 93 GLY A O 1
ATOM 748 N N . GLU A 1 94 ? 5.001 7.756 -9.636 1.00 57.44 94 GLU A N 1
ATOM 749 C CA . GLU A 1 94 ? 3.774 7.718 -8.828 1.00 57.44 94 GLU A CA 1
ATOM 750 C C . GLU A 1 94 ? 4.031 8.151 -7.384 1.00 57.44 94 GLU A C 1
ATOM 752 O O . GLU A 1 94 ? 3.356 9.048 -6.884 1.00 57.44 94 GLU A O 1
ATOM 757 N N . ILE A 1 95 ? 5.079 7.615 -6.745 1.00 61.34 95 ILE A N 1
ATOM 758 C CA . ILE A 1 95 ? 5.545 8.070 -5.433 1.00 61.34 95 ILE A CA 1
ATOM 759 C C . ILE A 1 95 ? 5.792 9.577 -5.498 1.00 61.34 95 ILE A C 1
ATOM 761 O O . ILE A 1 95 ? 5.177 10.303 -4.733 1.00 61.34 95 ILE A O 1
ATOM 765 N N . SER A 1 96 ? 6.596 10.092 -6.432 1.00 60.72 96 SER A N 1
ATOM 766 C CA . SER A 1 96 ? 6.870 11.536 -6.518 1.00 60.72 96 SER A CA 1
ATOM 767 C C . SER A 1 96 ? 5.611 12.396 -6.713 1.00 60.72 96 SER A C 1
ATOM 769 O O . SER A 1 96 ? 5.562 13.519 -6.206 1.00 60.72 96 SER A O 1
ATOM 771 N N . ASN A 1 97 ? 4.605 11.897 -7.433 1.00 65.19 97 ASN A N 1
ATOM 772 C CA . ASN A 1 97 ? 3.358 12.615 -7.686 1.00 65.19 97 ASN A CA 1
ATOM 773 C C . ASN A 1 97 ? 2.450 12.617 -6.450 1.00 65.19 97 ASN A C 1
ATOM 775 O O . ASN A 1 97 ? 1.988 13.674 -6.016 1.00 65.19 97 ASN A O 1
ATOM 779 N N . PHE A 1 98 ? 2.233 11.453 -5.840 1.00 65.25 98 PHE A N 1
ATOM 780 C CA . PHE A 1 98 ? 1.278 11.272 -4.744 1.00 65.25 98 PHE A CA 1
ATOM 781 C C . PHE A 1 98 ? 1.847 11.720 -3.411 1.00 65.25 98 PHE A C 1
ATOM 783 O O . PHE A 1 98 ? 1.144 12.324 -2.599 1.00 65.25 98 PHE A O 1
ATOM 790 N N . VAL A 1 99 ? 3.156 11.538 -3.219 1.00 59.88 99 VAL A N 1
ATOM 791 C CA . VAL A 1 99 ? 3.832 11.981 -2.007 1.00 59.88 99 VAL A CA 1
ATOM 792 C C . VAL A 1 99 ? 4.061 13.479 -1.944 1.00 59.88 99 VAL A C 1
ATOM 794 O O . VAL A 1 99 ? 4.736 13.927 -1.032 1.00 59.88 99 VAL A O 1
ATOM 797 N N . SER A 1 100 ? 3.517 14.271 -2.864 1.00 64.25 100 SER A N 1
ATOM 798 C CA . SER A 1 100 ? 3.495 15.735 -2.772 1.00 64.25 100 SER A CA 1
ATOM 799 C C . SER A 1 100 ? 2.169 16.285 -2.216 1.00 64.25 100 SER A C 1
ATOM 801 O O . SER A 1 100 ? 2.077 17.471 -1.903 1.00 64.25 100 SER A O 1
ATOM 803 N N . ILE A 1 101 ? 1.149 15.431 -2.052 1.00 74.12 101 ILE A N 1
ATOM 804 C CA . ILE A 1 101 ? -0.223 15.817 -1.691 1.00 74.12 101 ILE A CA 1
ATOM 805 C C . ILE A 1 101 ? -0.492 15.448 -0.235 1.00 74.12 101 ILE A C 1
ATOM 807 O O . ILE A 1 101 ? -0.710 14.274 0.055 1.00 74.12 101 ILE A O 1
ATOM 811 N N . LEU A 1 102 ? -0.494 16.439 0.666 1.00 71.56 102 LEU A N 1
ATOM 812 C CA . LEU A 1 102 ? -0.525 16.236 2.123 1.00 71.56 102 LEU A CA 1
ATOM 813 C C . LEU A 1 102 ? -1.542 15.176 2.579 1.00 71.56 102 LEU A C 1
ATOM 815 O O . LEU A 1 102 ? -1.163 14.264 3.302 1.00 71.56 102 LEU A O 1
ATOM 819 N N . ASP A 1 103 ? -2.789 15.225 2.115 1.00 74.44 103 ASP A N 1
ATOM 820 C CA . ASP A 1 103 ? -3.829 14.277 2.546 1.00 74.44 103 ASP A CA 1
ATOM 821 C C . ASP A 1 103 ? -3.499 12.820 2.204 1.00 74.44 103 ASP A C 1
ATOM 823 O O . ASP A 1 103 ? -3.728 11.924 3.014 1.00 74.44 103 ASP A O 1
ATOM 827 N N . ILE A 1 104 ? -2.895 12.582 1.036 1.00 79.38 104 ILE A N 1
ATOM 828 C CA . ILE A 1 104 ? -2.416 11.256 0.632 1.00 79.38 104 ILE A CA 1
ATOM 829 C C . ILE A 1 104 ? -1.168 10.901 1.441 1.00 79.38 104 ILE A C 1
ATOM 831 O O . ILE A 1 104 ? -1.071 9.788 1.964 1.00 79.38 104 ILE A O 1
ATOM 835 N N . GLN A 1 105 ? -0.245 11.859 1.611 1.00 74.75 105 GLN A N 1
ATOM 836 C CA . GLN A 1 105 ? 0.964 11.669 2.415 1.00 74.75 105 GLN A CA 1
ATOM 837 C C . GLN A 1 105 ? 0.609 11.118 3.793 1.00 74.75 105 GLN A C 1
ATOM 839 O O . GLN A 1 105 ? 1.175 10.118 4.213 1.00 74.75 105 GLN A O 1
ATOM 844 N N . MET A 1 106 ? -0.377 11.731 4.455 1.00 74.19 106 MET A N 1
ATOM 845 C CA . MET A 1 106 ? -0.799 11.407 5.812 1.00 74.19 106 MET A CA 1
ATOM 846 C C . MET A 1 106 ? -1.260 9.966 6.000 1.00 74.19 106 MET A C 1
ATOM 848 O O . MET A 1 106 ? -1.251 9.504 7.133 1.00 74.19 106 MET A O 1
ATOM 852 N N . LYS A 1 107 ? -1.647 9.250 4.952 1.00 81.06 107 LYS A N 1
ATOM 853 C CA . LYS A 1 107 ? -2.110 7.863 5.042 1.00 81.06 107 LYS A CA 1
ATOM 854 C C . LYS A 1 107 ? -1.236 6.898 4.253 1.00 81.06 107 LYS A C 1
ATOM 856 O O . LYS A 1 107 ? -1.674 5.791 3.986 1.00 81.06 107 LYS A O 1
ATOM 861 N N . THR A 1 108 ? -0.012 7.277 3.881 1.00 82.12 108 THR A N 1
ATOM 862 C CA . THR A 1 108 ? 0.840 6.447 3.019 1.00 82.12 108 THR A CA 1
ATOM 863 C C . THR A 1 108 ? 1.961 5.728 3.776 1.00 82.12 108 THR A C 1
ATOM 865 O O . THR A 1 108 ? 2.756 6.332 4.500 1.00 82.12 108 THR A O 1
ATOM 868 N N . ALA A 1 109 ? 2.078 4.428 3.518 1.00 81.94 109 ALA A N 1
ATOM 869 C CA . ALA A 1 109 ? 3.186 3.563 3.888 1.00 81.94 109 ALA A CA 1
ATOM 870 C C . ALA A 1 109 ? 3.931 3.099 2.625 1.00 81.94 109 ALA A C 1
ATOM 872 O O . ALA A 1 109 ? 3.329 2.552 1.704 1.00 81.94 109 ALA A O 1
ATOM 873 N N . VAL A 1 110 ? 5.247 3.307 2.575 1.00 78.81 110 VAL A N 1
ATOM 874 C CA . VAL A 1 110 ? 6.099 2.915 1.444 1.00 78.81 110 VAL A CA 1
ATOM 875 C C . VAL A 1 110 ? 7.001 1.759 1.862 1.00 78.81 110 VAL A C 1
ATOM 877 O O . VAL A 1 110 ? 7.832 1.905 2.761 1.00 78.81 110 VAL A O 1
ATOM 880 N N . LEU A 1 111 ? 6.855 0.628 1.178 1.00 79.69 111 LEU A N 1
ATOM 881 C CA . LEU A 1 111 ? 7.691 -0.561 1.320 1.00 79.69 111 LEU A CA 1
ATOM 882 C C . LEU A 1 111 ? 8.781 -0.519 0.245 1.00 79.69 111 LEU A C 1
ATOM 884 O O . LEU A 1 111 ? 8.455 -0.461 -0.939 1.00 79.69 111 LEU A O 1
ATOM 888 N N . PHE A 1 112 ? 10.062 -0.561 0.613 1.00 74.19 112 PHE A N 1
ATOM 889 C CA . PHE A 1 112 ? 11.169 -0.523 -0.355 1.00 74.19 112 PHE A CA 1
ATOM 890 C C . PHE A 1 112 ? 12.254 -1.563 -0.052 1.00 74.19 112 PHE A C 1
ATOM 892 O O . PHE A 1 112 ? 12.476 -1.881 1.115 1.00 74.19 112 PHE A O 1
ATOM 899 N N . PRO A 1 113 ? 12.971 -2.083 -1.067 1.00 71.19 113 PRO A N 1
ATOM 900 C CA . PRO A 1 113 ? 14.051 -3.034 -0.835 1.00 71.19 113 PRO A CA 1
ATOM 901 C C . PRO A 1 113 ? 15.168 -2.378 -0.019 1.00 71.19 113 PRO A C 1
ATOM 903 O O . PRO A 1 113 ? 15.643 -1.294 -0.369 1.00 71.19 113 PRO A O 1
ATOM 906 N N . ILE A 1 114 ? 15.631 -3.038 1.046 1.00 69.56 114 ILE A N 1
ATOM 907 C CA . ILE A 1 114 ? 16.696 -2.502 1.910 1.00 69.56 114 ILE A CA 1
ATOM 908 C C . ILE A 1 114 ? 17.998 -2.240 1.137 1.00 69.56 114 ILE A C 1
ATOM 910 O O . ILE A 1 114 ? 18.710 -1.280 1.419 1.00 69.56 114 ILE A O 1
ATOM 914 N N . GLU A 1 115 ? 18.273 -3.046 0.112 1.00 63.94 115 GLU A N 1
ATOM 915 C CA . GLU A 1 115 ? 19.461 -2.946 -0.745 1.00 63.94 115 GLU A CA 1
ATOM 916 C C . GLU A 1 115 ? 19.485 -1.658 -1.585 1.00 63.94 115 GLU A C 1
ATOM 918 O O . GLU A 1 115 ? 20.541 -1.208 -2.031 1.00 63.94 115 GLU A O 1
ATOM 923 N N . HIS A 1 116 ? 18.320 -1.033 -1.776 1.00 58.88 116 HIS A N 1
ATOM 924 C CA . HIS A 1 116 ? 18.149 0.180 -2.579 1.00 58.88 116 HIS A CA 1
ATOM 925 C C . HIS A 1 116 ? 18.241 1.447 -1.734 1.00 58.88 116 HIS A C 1
ATOM 927 O O . HIS A 1 116 ? 18.243 2.564 -2.257 1.00 58.88 116 HIS A O 1
ATOM 933 N N . TYR A 1 117 ? 18.377 1.291 -0.419 1.00 54.81 117 TYR A N 1
ATOM 934 C CA . TYR A 1 117 ? 18.520 2.404 0.496 1.00 54.81 117 TYR A CA 1
ATOM 935 C C . TYR A 1 117 ? 19.930 3.002 0.421 1.00 54.81 117 TYR A C 1
ATOM 937 O O . TYR A 1 117 ? 20.892 2.472 0.978 1.00 54.81 117 TYR A O 1
ATOM 945 N N . LYS A 1 118 ? 20.056 4.156 -0.243 1.00 53.25 118 LYS A N 1
ATOM 946 C CA . LYS A 1 118 ? 21.244 5.019 -0.157 1.00 53.25 118 LYS A CA 1
ATOM 947 C C . LYS A 1 118 ? 20.900 6.257 0.683 1.00 53.25 118 LYS A C 1
ATOM 949 O O . LYS A 1 118 ? 20.203 7.142 0.184 1.00 53.25 118 LYS A O 1
ATOM 954 N N . PRO A 1 119 ? 21.399 6.365 1.932 1.00 47.38 119 PRO A N 1
ATOM 955 C CA . PRO A 1 119 ? 21.006 7.419 2.874 1.00 47.38 119 PRO A CA 1
ATOM 956 C C . PRO A 1 119 ? 21.310 8.861 2.427 1.00 47.38 119 PRO A C 1
ATOM 958 O O . PRO A 1 119 ? 20.907 9.799 3.106 1.00 47.38 119 PRO A O 1
ATOM 961 N N . THR A 1 120 ? 22.055 9.076 1.336 1.00 42.69 120 THR A N 1
ATOM 962 C CA . THR A 1 120 ? 22.699 10.375 1.074 1.00 42.69 120 THR A CA 1
ATOM 963 C C . THR A 1 120 ? 22.537 10.966 -0.325 1.00 42.69 120 THR A C 1
ATOM 965 O O . THR A 1 120 ? 23.047 12.063 -0.544 1.00 42.69 120 THR A O 1
ATOM 968 N N . GLN A 1 121 ? 21.812 10.354 -1.269 1.00 38.97 121 GLN A N 1
ATOM 969 C CA . GLN A 1 121 ? 21.558 10.992 -2.573 1.00 38.97 121 GLN A CA 1
ATOM 970 C C . GLN A 1 121 ? 20.186 10.619 -3.153 1.00 38.97 121 GLN A C 1
ATOM 972 O O . GLN A 1 121 ? 19.973 9.483 -3.557 1.00 38.97 121 GLN A O 1
ATOM 977 N N . GLY A 1 122 ? 19.298 11.618 -3.247 1.00 44.84 122 GLY A N 1
ATOM 978 C CA . GLY A 1 122 ? 18.026 11.552 -3.980 1.00 44.84 122 GLY A CA 1
ATOM 979 C C . GLY A 1 122 ? 16.824 11.111 -3.137 1.00 44.84 122 GLY A C 1
ATOM 980 O O . GLY A 1 122 ? 16.817 10.013 -2.602 1.00 44.84 122 GLY A O 1
ATOM 981 N N . MET A 1 123 ? 15.810 11.988 -3.034 1.00 41.69 123 MET A N 1
ATOM 982 C CA . MET A 1 123 ? 14.479 11.818 -2.397 1.00 41.69 123 MET A CA 1
ATOM 983 C C . MET A 1 123 ? 14.396 11.301 -0.942 1.00 41.69 123 MET A C 1
ATOM 985 O O . MET A 1 123 ? 13.372 11.491 -0.283 1.00 41.69 123 MET A O 1
ATOM 989 N N . THR A 1 124 ? 15.461 10.741 -0.375 1.00 43.38 124 THR A N 1
ATOM 990 C CA . THR A 1 124 ? 15.540 10.312 1.027 1.00 43.38 124 THR A CA 1
ATOM 991 C C . THR A 1 124 ? 15.564 11.498 1.993 1.00 43.38 124 THR A C 1
ATOM 993 O O . THR A 1 124 ? 14.959 11.401 3.056 1.00 43.38 124 THR A O 1
ATOM 996 N N . GLY A 1 125 ? 16.142 12.639 1.596 1.00 39.12 125 GLY A N 1
ATOM 997 C CA . GLY A 1 125 ? 16.360 13.804 2.469 1.00 39.12 125 GLY A CA 1
ATOM 998 C C . GLY A 1 125 ? 15.185 14.773 2.685 1.00 39.12 125 GLY A C 1
ATOM 999 O O . GLY A 1 125 ? 15.267 15.587 3.596 1.00 39.12 125 GLY A O 1
ATOM 1000 N N . ASN A 1 126 ? 14.096 14.703 1.905 1.00 37.69 126 ASN A N 1
ATOM 1001 C CA . ASN A 1 126 ? 12.994 15.687 1.959 1.00 37.69 126 ASN A CA 1
ATOM 1002 C C . ASN A 1 126 ? 11.634 15.094 2.369 1.00 37.69 126 ASN A C 1
ATOM 1004 O O . ASN A 1 126 ? 10.595 15.540 1.893 1.00 37.69 126 ASN A O 1
ATOM 1008 N N . ILE A 1 127 ? 11.615 14.101 3.259 1.00 44.25 127 ILE A N 1
ATOM 1009 C CA . ILE A 1 127 ? 10.371 13.622 3.885 1.00 44.25 127 ILE A CA 1
ATOM 1010 C C . ILE A 1 127 ? 10.614 13.472 5.389 1.00 44.25 127 ILE A C 1
ATOM 1012 O O . ILE A 1 127 ? 10.688 12.374 5.927 1.00 44.25 127 ILE A O 1
ATOM 1016 N N . VAL A 1 128 ? 10.813 14.600 6.069 1.00 41.59 128 VAL A N 1
ATOM 1017 C CA . VAL A 1 128 ? 10.923 14.668 7.530 1.00 41.59 128 VAL A CA 1
ATOM 1018 C C . VAL A 1 128 ? 9.783 15.539 8.026 1.00 41.59 128 VAL A C 1
ATOM 1020 O O . VAL A 1 128 ? 9.904 16.758 8.032 1.00 41.59 128 VAL A O 1
ATOM 1023 N N . GLN A 1 129 ? 8.668 14.893 8.373 1.00 39.78 129 GLN A N 1
ATOM 1024 C CA . GLN A 1 129 ? 7.673 15.293 9.378 1.00 39.78 129 GLN A CA 1
ATOM 1025 C C . GLN A 1 129 ? 6.465 14.350 9.260 1.00 39.78 129 GLN A C 1
ATOM 1027 O O . GLN A 1 129 ? 5.810 14.319 8.229 1.00 39.78 129 GLN A O 1
ATOM 1032 N N . GLY A 1 130 ? 6.203 13.566 10.310 1.00 39.47 130 GLY A N 1
ATOM 1033 C CA . GLY A 1 130 ? 4.889 13.033 10.709 1.00 39.47 130 GLY A CA 1
ATOM 1034 C C . GLY A 1 130 ? 4.109 12.052 9.821 1.00 39.47 130 GLY A C 1
ATOM 1035 O O . GLY A 1 130 ? 3.290 11.318 10.366 1.00 39.47 130 GLY A O 1
ATOM 1036 N N . TYR A 1 131 ? 4.296 12.025 8.502 1.00 48.69 131 TYR A N 1
ATOM 1037 C CA . TYR A 1 131 ? 3.189 11.609 7.632 1.00 48.69 131 TYR A CA 1
ATOM 1038 C C . TYR A 1 131 ? 3.429 10.331 6.824 1.00 48.69 131 TYR A C 1
ATOM 1040 O O . TYR A 1 131 ? 2.459 9.634 6.560 1.00 48.69 131 TYR A O 1
ATOM 1048 N N . PHE A 1 132 ? 4.683 9.943 6.573 1.00 58.53 132 PHE A N 1
ATOM 1049 C CA . PHE A 1 132 ? 5.034 8.717 5.847 1.00 58.53 132 PHE A CA 1
ATOM 1050 C C . PHE A 1 132 ? 5.683 7.657 6.731 1.00 58.53 132 PHE A C 1
ATOM 1052 O O . PHE A 1 132 ? 6.641 7.960 7.443 1.00 58.53 132 PHE A O 1
ATOM 1059 N N . VAL A 1 133 ? 5.244 6.401 6.602 1.00 61.34 133 VAL A N 1
ATOM 1060 C CA . VAL A 1 133 ? 5.994 5.246 7.124 1.00 61.34 133 VAL A CA 1
ATOM 1061 C C . VAL A 1 133 ? 6.871 4.688 6.008 1.00 61.34 133 VAL A C 1
ATOM 1063 O O . VAL A 1 133 ? 6.372 4.281 4.961 1.00 61.34 133 VAL A O 1
ATOM 1066 N N . ARG A 1 134 ? 8.185 4.677 6.222 1.00 64.56 134 ARG A N 1
ATOM 1067 C CA . ARG A 1 134 ? 9.180 4.094 5.317 1.00 64.56 134 ARG A CA 1
ATOM 1068 C C . ARG A 1 134 ? 9.633 2.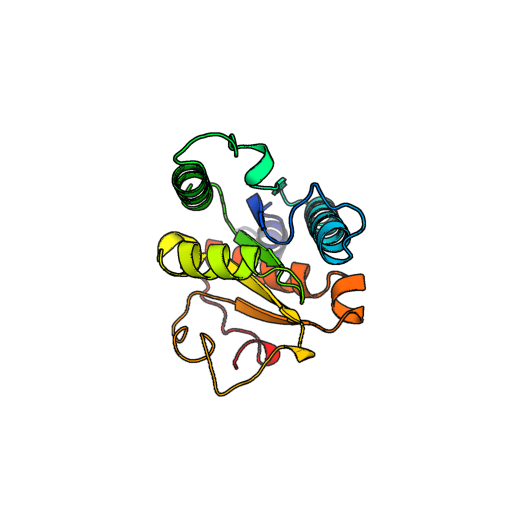761 5.891 1.00 64.56 134 ARG A C 1
ATOM 1070 O O . ARG A 1 134 ? 10.179 2.729 6.989 1.00 64.56 134 ARG A O 1
ATOM 1077 N N . MET A 1 135 ? 9.426 1.682 5.147 1.00 68.44 135 MET A N 1
ATOM 1078 C CA . MET A 1 135 ? 9.786 0.340 5.591 1.00 68.44 135 MET A CA 1
ATOM 1079 C C . MET A 1 135 ? 10.759 -0.310 4.617 1.00 68.44 135 MET A C 1
ATOM 1081 O O . MET A 1 135 ? 10.328 -0.786 3.560 1.00 68.44 135 MET A O 1
ATOM 1085 N N . PRO A 1 136 ? 12.063 -0.335 4.956 1.00 68.56 136 PRO A N 1
ATOM 1086 C CA . PRO A 1 136 ? 12.985 -1.200 4.251 1.00 68.56 136 PRO A CA 1
ATOM 1087 C C . PRO A 1 136 ? 12.570 -2.652 4.494 1.00 68.56 136 PRO A C 1
ATOM 1089 O O . PRO A 1 136 ? 12.261 -3.030 5.625 1.00 68.56 136 PRO A O 1
ATOM 1092 N N . TYR A 1 137 ? 12.593 -3.466 3.449 1.00 68.88 137 TYR A N 1
ATOM 1093 C CA . TYR A 1 137 ? 12.333 -4.894 3.545 1.00 68.88 137 TYR A CA 1
ATOM 1094 C C . TYR A 1 137 ? 13.486 -5.714 2.977 1.00 68.88 137 TYR A C 1
ATOM 1096 O O . TYR A 1 137 ? 14.141 -5.320 2.008 1.00 68.88 137 TYR A O 1
ATOM 1104 N N . THR A 1 138 ? 13.697 -6.895 3.549 1.00 72.38 138 THR A N 1
ATOM 1105 C CA . THR A 1 138 ? 14.343 -8.013 2.854 1.00 72.38 138 THR A CA 1
ATOM 1106 C C . THR A 1 138 ? 13.296 -8.808 2.072 1.00 72.38 138 THR A C 1
ATOM 1108 O O . THR A 1 138 ? 12.106 -8.782 2.401 1.00 72.38 138 THR A O 1
ATOM 1111 N N . TYR A 1 139 ? 13.716 -9.540 1.037 1.00 68.31 139 TYR A N 1
ATOM 1112 C CA . TYR A 1 139 ? 12.801 -10.415 0.293 1.00 68.31 139 TYR A CA 1
ATOM 1113 C C . TYR A 1 139 ? 12.096 -11.437 1.206 1.00 68.31 139 TYR A C 1
ATOM 1115 O O . TYR A 1 139 ? 10.908 -11.682 1.029 1.00 68.31 139 TYR A O 1
ATOM 1123 N N . GLU A 1 140 ? 12.782 -11.929 2.242 1.00 68.38 140 GLU A N 1
ATOM 1124 C CA . GLU A 1 140 ? 12.228 -12.823 3.271 1.00 68.38 140 GLU A CA 1
ATOM 1125 C C . GLU A 1 140 ? 11.124 -12.147 4.111 1.00 68.38 140 GLU A C 1
ATOM 1127 O O . GLU A 1 140 ? 10.056 -12.717 4.321 1.00 68.38 140 GLU A O 1
ATOM 1132 N N . GLN A 1 141 ? 11.304 -10.888 4.529 1.00 66.25 141 GLN A N 1
ATOM 1133 C CA . GLN A 1 141 ? 10.266 -10.137 5.259 1.00 66.25 141 GLN A CA 1
ATOM 1134 C C . GLN A 1 141 ? 9.024 -9.864 4.397 1.00 66.25 141 GLN A C 1
ATOM 113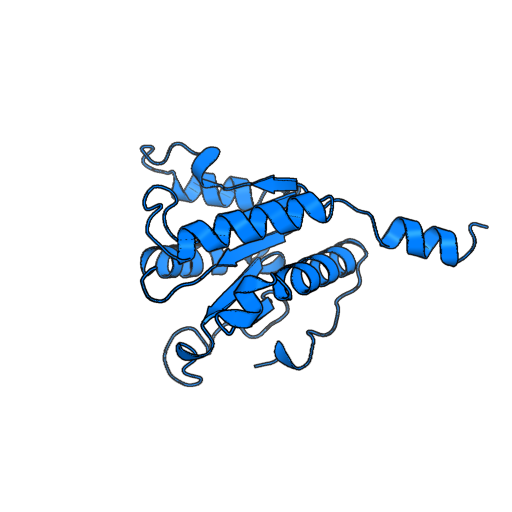6 O O . GLN A 1 141 ? 7.896 -9.840 4.897 1.00 66.25 141 GLN A O 1
ATOM 1141 N N . MET A 1 142 ? 9.228 -9.695 3.091 1.00 67.12 142 MET A N 1
ATOM 1142 C CA . MET A 1 142 ? 8.157 -9.593 2.102 1.00 67.12 142 MET A CA 1
ATOM 1143 C C . MET A 1 142 ? 7.466 -10.929 1.809 1.00 67.12 142 MET A C 1
ATOM 1145 O O . MET A 1 142 ? 6.366 -10.935 1.265 1.00 67.12 142 MET A O 1
ATOM 1149 N N . GLU A 1 143 ? 8.077 -12.078 2.105 1.00 62.72 143 GLU A N 1
ATOM 1150 C CA . GLU A 1 143 ? 7.432 -13.394 1.965 1.00 62.72 143 GLU A CA 1
ATOM 1151 C C . GLU A 1 143 ? 6.367 -13.645 3.020 1.00 62.72 143 GLU A C 1
ATOM 1153 O O . GLU A 1 143 ? 5.360 -14.280 2.721 1.00 62.72 143 GLU A O 1
ATOM 1158 N N . ILE A 1 144 ? 6.536 -13.080 4.211 1.00 62.94 144 ILE A N 1
ATOM 1159 C CA . ILE A 1 144 ? 5.603 -13.274 5.324 1.00 62.94 144 ILE A CA 1
ATOM 1160 C C . ILE A 1 144 ? 4.660 -12.087 5.548 1.00 62.94 144 ILE A C 1
ATOM 1162 O O . ILE A 1 144 ? 3.898 -12.093 6.509 1.00 62.94 144 ILE A O 1
ATOM 1166 N N . CYS A 1 145 ? 4.713 -11.060 4.690 1.00 67.56 145 CYS A N 1
ATOM 1167 C CA . CYS A 1 145 ? 3.916 -9.831 4.809 1.00 67.56 145 CYS A CA 1
ATOM 1168 C C . CYS A 1 145 ? 3.967 -9.191 6.212 1.00 67.56 145 CYS A C 1
ATOM 1170 O O . CYS A 1 145 ? 3.040 -8.489 6.608 1.00 67.56 145 CYS A O 1
ATOM 1172 N N . GLN A 1 146 ? 5.049 -9.395 6.973 1.00 70.50 146 GLN A N 1
ATOM 1173 C CA . GLN A 1 146 ? 5.142 -8.946 8.368 1.00 70.50 146 GLN A CA 1
ATOM 1174 C C . GLN A 1 146 ? 4.917 -7.431 8.491 1.00 70.50 146 GLN A C 1
ATOM 1176 O O . GLN A 1 146 ? 4.185 -6.966 9.364 1.00 70.50 146 GLN A O 1
ATOM 1181 N N . LEU A 1 147 ? 5.484 -6.672 7.553 1.00 73.19 147 LEU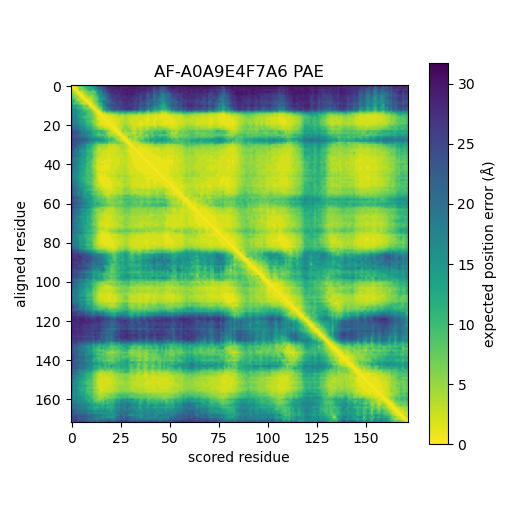 A N 1
ATOM 1182 C CA . LEU A 1 147 ? 5.383 -5.214 7.504 1.00 73.19 147 LEU A CA 1
ATOM 1183 C C . LEU A 1 147 ? 3.949 -4.723 7.267 1.00 73.19 147 LEU A C 1
ATOM 1185 O O . LEU A 1 147 ? 3.599 -3.626 7.692 1.00 73.19 147 LEU A O 1
ATOM 1189 N N . VAL A 1 148 ? 3.092 -5.538 6.645 1.00 80.19 148 VAL A N 1
ATOM 1190 C CA . VAL A 1 148 ? 1.684 -5.199 6.398 1.00 80.19 148 VAL A CA 1
ATOM 1191 C C . VAL A 1 148 ? 0.924 -5.075 7.718 1.00 80.19 148 VAL A C 1
ATOM 1193 O O . VAL A 1 148 ? 0.185 -4.111 7.905 1.00 80.19 148 VAL A O 1
ATOM 1196 N N . SER A 1 149 ? 1.165 -5.985 8.668 1.00 80.62 149 SER A N 1
ATOM 1197 C CA . SER A 1 149 ? 0.537 -5.908 9.991 1.00 80.62 149 SER A CA 1
ATOM 1198 C C . SER A 1 149 ? 0.974 -4.675 10.775 1.00 80.62 149 SER A C 1
ATOM 1200 O O . SER A 1 149 ? 0.196 -4.125 11.552 1.00 80.62 149 SER A O 1
ATOM 1202 N N . GLU A 1 150 ? 2.215 -4.237 10.594 1.00 79.38 150 GLU A N 1
ATOM 1203 C CA . GLU A 1 150 ? 2.727 -3.039 11.256 1.00 79.38 150 GLU A CA 1
ATOM 1204 C C . GLU A 1 150 ? 2.105 -1.770 10.640 1.00 79.38 150 GLU A C 1
ATOM 1206 O O . GLU A 1 150 ? 1.733 -0.849 11.372 1.00 79.38 150 GLU A O 1
ATOM 1211 N N . CYS A 1 151 ? 1.883 -1.747 9.315 1.00 80.62 151 CYS A N 1
ATOM 1212 C CA . CYS A 1 151 ? 1.157 -0.664 8.635 1.00 80.62 151 CYS A CA 1
ATOM 1213 C C . CYS A 1 151 ? -0.273 -0.509 9.155 1.00 80.62 151 CYS A C 1
ATOM 1215 O O . CYS A 1 151 ? -0.738 0.607 9.391 1.00 80.62 151 CYS A O 1
ATOM 1217 N N . THR A 1 152 ? -0.997 -1.623 9.286 1.00 85.00 152 THR A N 1
ATOM 1218 C CA . THR A 1 152 ? -2.416 -1.592 9.647 1.00 85.00 152 THR A CA 1
ATOM 1219 C C . THR A 1 152 ? -2.602 -1.207 11.107 1.00 85.00 152 THR A C 1
ATOM 1221 O O . THR A 1 152 ? -3.459 -0.378 11.401 1.00 85.00 152 THR A O 1
ATOM 1224 N N . GLN A 1 153 ? -1.739 -1.688 12.006 1.00 80.81 153 GLN A N 1
ATOM 1225 C CA . GLN A 1 153 ? -1.708 -1.236 13.401 1.00 80.81 153 GLN A CA 1
ATOM 1226 C C . GLN A 1 153 ? -1.433 0.267 13.506 1.00 80.81 153 GLN A C 1
ATOM 1228 O O . GLN A 1 153 ? -2.118 0.973 14.247 1.00 80.81 153 GLN A O 1
ATOM 1233 N N . TRP A 1 154 ? -0.469 0.775 12.733 1.00 79.25 154 TRP A N 1
ATOM 1234 C CA . TRP A 1 154 ? -0.179 2.206 12.676 1.00 79.25 154 TRP A CA 1
ATOM 1235 C C . TRP A 1 154 ? -1.392 3.022 12.200 1.00 79.25 154 TRP A C 1
ATOM 1237 O O . TRP A 1 154 ? -1.762 4.010 12.838 1.00 79.25 154 TRP A O 1
ATOM 1247 N N . ALA A 1 155 ? -2.057 2.594 11.124 1.00 81.44 155 ALA A N 1
ATOM 1248 C CA . ALA A 1 155 ? -3.241 3.272 10.596 1.00 81.44 155 ALA A CA 1
ATOM 1249 C C . ALA A 1 155 ? -4.424 3.236 11.584 1.00 81.44 155 ALA A C 1
ATOM 1251 O O . ALA A 1 155 ? -5.078 4.256 11.813 1.00 81.44 155 ALA A O 1
ATOM 1252 N N . GLN A 1 156 ? -4.655 2.095 12.239 1.00 81.06 156 GLN A N 1
ATOM 1253 C CA . GLN A 1 156 ? -5.692 1.938 13.264 1.00 81.06 156 GLN A CA 1
ATOM 1254 C C . GLN A 1 156 ? -5.463 2.865 14.463 1.00 81.06 156 GLN A C 1
ATOM 1256 O O . GLN A 1 156 ? -6.406 3.497 14.939 1.00 81.06 156 GLN A O 1
ATOM 1261 N N . GLN A 1 157 ? -4.216 3.010 14.920 1.00 76.44 157 GLN A N 1
ATOM 1262 C CA . GLN A 1 157 ? -3.865 3.939 16.000 1.00 76.44 157 GLN A CA 1
ATOM 1263 C C . GLN A 1 157 ? -4.151 5.399 15.609 1.00 76.44 157 GLN A C 1
ATOM 1265 O O . GLN A 1 157 ? -4.669 6.170 16.419 1.00 76.44 157 GLN A O 1
ATOM 1270 N N . ARG A 1 158 ? -3.914 5.775 14.348 1.00 73.94 158 ARG A N 1
ATOM 1271 C CA . ARG A 1 158 ? -4.206 7.131 13.858 1.00 73.94 158 ARG A CA 1
ATOM 1272 C C . ARG A 1 158 ? -5.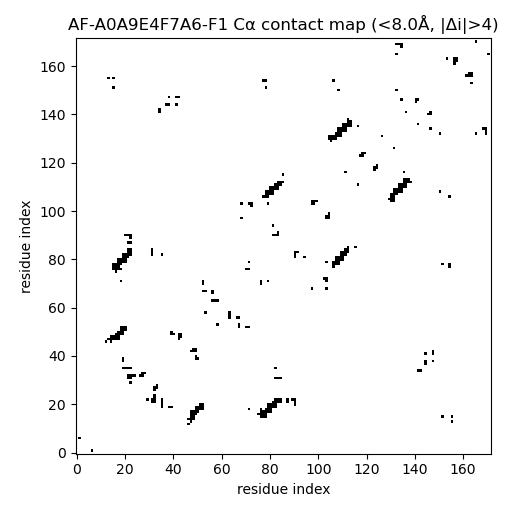691 7.453 13.781 1.00 73.94 158 ARG A C 1
ATOM 1274 O O . ARG A 1 158 ? -6.078 8.563 14.146 1.00 73.94 158 ARG A O 1
ATOM 1281 N N . GLN A 1 159 ? -6.532 6.501 13.379 1.00 72.00 159 GLN A N 1
ATOM 1282 C CA . GLN A 1 159 ? -7.987 6.703 13.333 1.00 72.00 159 GLN A CA 1
ATOM 1283 C C . GLN A 1 159 ? -8.599 7.063 14.696 1.00 72.00 159 GLN A C 1
ATOM 1285 O O . GLN A 1 159 ? -9.665 7.673 14.756 1.00 72.00 159 GLN A O 1
ATOM 1290 N N . ILE A 1 160 ? -7.937 6.693 15.793 1.00 72.00 160 ILE A N 1
ATOM 1291 C CA . ILE A 1 160 ? -8.399 6.952 17.162 1.00 72.00 160 ILE A CA 1
ATOM 1292 C C . ILE A 1 160 ? -7.679 8.143 17.813 1.00 72.00 160 ILE A C 1
ATOM 1294 O O . ILE A 1 160 ? -7.761 8.338 19.024 1.00 72.00 160 ILE A O 1
ATOM 1298 N N . GLY A 1 161 ? -6.983 8.957 17.011 1.00 66.44 161 GLY A N 1
ATOM 1299 C CA . GLY A 1 161 ? -6.309 10.177 17.459 1.00 66.44 161 GLY A CA 1
ATOM 1300 C C . GLY A 1 161 ? -4.989 9.937 18.191 1.00 66.44 161 GLY A C 1
ATOM 1301 O O . GLY A 1 161 ? -4.420 10.883 18.739 1.00 66.44 161 GLY A O 1
ATOM 1302 N N . ILE A 1 162 ? -4.484 8.699 18.199 1.00 67.50 162 ILE A N 1
ATOM 1303 C CA . ILE A 1 162 ? -3.138 8.399 18.679 1.00 67.50 162 ILE A CA 1
ATOM 1304 C C . ILE A 1 162 ? -2.183 8.661 17.519 1.00 67.50 162 ILE A C 1
ATOM 1306 O O . ILE A 1 162 ? -2.343 8.121 16.430 1.00 67.50 162 ILE A O 1
ATOM 1310 N N . TRP A 1 163 ? -1.178 9.498 17.753 1.00 64.38 163 TRP A N 1
ATOM 1311 C CA . TRP A 1 163 ? -0.061 9.674 16.830 1.00 64.38 163 TRP A CA 1
ATOM 1312 C C . TRP A 1 163 ? 1.061 8.761 17.301 1.00 64.38 163 TRP A C 1
ATOM 1314 O O . TRP A 1 163 ? 1.853 9.183 18.149 1.00 64.38 163 TRP A O 1
ATOM 1324 N N . PRO A 1 164 ? 1.091 7.491 16.858 1.00 61.72 164 PRO A N 1
ATOM 1325 C CA . PRO A 1 164 ? 2.098 6.580 17.343 1.00 61.72 164 PRO A CA 1
ATOM 1326 C C . PRO A 1 164 ? 3.470 7.077 16.938 1.00 61.72 164 PRO A C 1
ATOM 1328 O O . PRO A 1 164 ? 3.737 7.442 15.790 1.00 61.72 164 PRO A O 1
ATOM 1331 N N . GLU A 1 165 ? 4.349 7.071 17.925 1.00 58.69 165 GLU A N 1
ATOM 1332 C CA . GLU A 1 165 ? 5.769 7.144 17.690 1.00 58.69 165 GLU A CA 1
ATOM 1333 C C . GLU A 1 165 ? 6.142 6.022 16.712 1.00 58.69 165 GLU A C 1
ATOM 1335 O O . GLU A 1 165 ? 5.915 4.850 17.004 1.00 58.69 165 GLU A O 1
ATOM 1340 N N . LEU A 1 166 ? 6.686 6.378 15.543 1.00 54.25 166 LEU A N 1
ATOM 1341 C CA . LEU A 1 166 ? 7.142 5.400 14.554 1.00 54.25 166 LEU A CA 1
ATOM 1342 C C . LEU A 1 166 ? 8.055 4.373 15.249 1.00 54.25 166 LEU A C 1
ATOM 1344 O O . LEU A 1 166 ? 8.975 4.805 15.961 1.00 54.25 166 LEU A O 1
ATOM 1348 N N . PRO A 1 167 ? 7.826 3.054 15.095 1.00 50.38 167 PRO A N 1
ATOM 1349 C CA . PRO A 1 167 ? 8.762 2.049 15.579 1.00 50.38 167 PRO A CA 1
ATOM 1350 C C . PRO A 1 167 ? 10.229 2.358 15.237 1.00 50.38 167 PRO A C 1
ATOM 1352 O O . PRO A 1 167 ? 10.504 3.002 14.225 1.00 50.38 167 PRO A O 1
ATOM 1355 N N . PRO A 1 168 ? 11.197 1.954 16.080 1.00 50.28 168 PRO A N 1
ATOM 1356 C CA . PRO A 1 168 ? 12.598 2.352 15.919 1.00 50.28 168 PRO A CA 1
ATOM 1357 C C . PRO A 1 168 ? 13.205 1.993 14.557 1.00 50.28 168 PRO A C 1
ATOM 1359 O O . PRO A 1 168 ? 14.046 2.731 14.059 1.00 50.28 168 PRO A O 1
ATOM 1362 N N . HIS A 1 169 ? 12.748 0.909 13.925 1.00 50.34 169 HIS A N 1
ATOM 1363 C CA . HIS A 1 169 ? 13.156 0.501 12.576 1.00 50.34 169 HIS A CA 1
ATOM 1364 C C . HIS A 1 169 ? 12.479 1.292 11.440 1.00 50.34 169 HIS A C 1
ATOM 1366 O O . HIS A 1 169 ? 12.761 1.046 10.272 1.00 50.34 169 HIS A O 1
ATOM 1372 N N . PHE A 1 170 ? 11.620 2.257 11.770 1.00 45.56 170 PHE A N 1
ATOM 1373 C CA . PHE A 1 170 ? 10.976 3.192 10.840 1.00 45.56 170 PHE A CA 1
ATOM 1374 C C . PHE A 1 170 ? 11.516 4.624 10.953 1.00 45.56 170 PHE A C 1
ATOM 1376 O O . PHE A 1 170 ? 11.127 5.493 10.174 1.00 45.56 170 PHE A O 1
ATOM 1383 N N . ARG A 1 171 ? 12.373 4.903 11.946 1.00 45.31 171 ARG A N 1
ATOM 1384 C CA . ARG A 1 171 ? 12.993 6.218 12.161 1.00 45.31 171 ARG A CA 1
ATOM 1385 C C . ARG A 1 171 ? 14.361 6.255 11.489 1.00 45.31 171 ARG A C 1
ATOM 1387 O O . ARG A 1 171 ? 15.374 6.117 12.171 1.00 45.31 171 ARG A O 1
ATOM 1394 N N . PHE A 1 172 ? 14.391 6.429 10.172 1.00 44.19 172 PHE A N 1
ATOM 1395 C CA . PHE A 1 172 ? 15.639 6.644 9.436 1.00 44.19 172 PHE A CA 1
ATOM 1396 C C 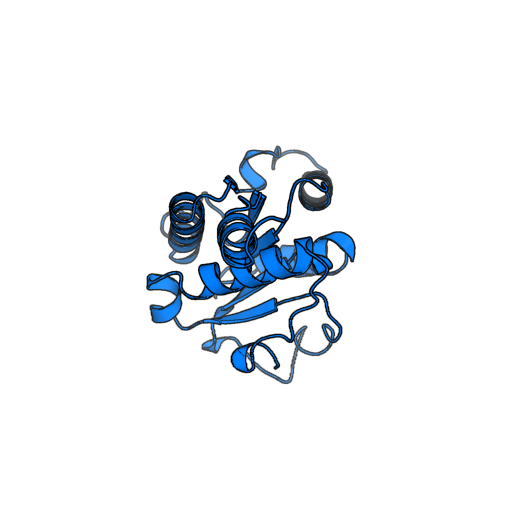. PHE A 1 172 ? 15.511 7.809 8.459 1.00 44.19 172 PHE A C 1
ATOM 1398 O O . PHE A 1 172 ? 14.610 7.766 7.589 1.00 44.19 172 PHE A O 1
#

Foldseek 3Di:
DPPPVVVVVVLQDDAAAEEEAEDDCVPVVDPQNVLSVVLCVVSVVSVHHYDYLPVVFDPPDPVSLVVSLVVLLPPSHLAYEYEYDPPTVVSVVNCVSQCVDQSSQQRYEYEYALVPDDCPDDPNPPPPDQGYFYHHDDVVCSVVSVVSVVSVNCSSCVVVVHSDDHPPNRPD

pLDDT: mean 70.4, std 16.05, range [37.69, 93.31]

Mean predicted aligned error: 10.15 Å

Radius of gyration: 16.19 Å; Cα contacts (8 Å, |Δi|>4): 221; chains: 1; bounding box: 42×30×53 Å

Secondary structure (DSSP, 8-state):
---HHHHHHHHT--PPEEEEE-S-TT-TTSHHHHHHHHHHHHHHHTT-EEE-GGGTS-TTSTTHHHHHHHHHHSTT--EEEEE--TT-HHHHHHHHHHTTSHHHHTTEEEEEEGGG--TTSSSSTT--SSSEEEEEE-HHHHHTTHHHHHHHHHHHHHHTT--PPP-GGG--